Protein AF-A0A519M650-F1 (afdb_monomer_lite)

pLDDT: mean 92.5, std 9.03, range [57.81, 98.81]

Sequence (78 aa):
MTTLLKAPELLLPAGSLDKMRAAYDFGADAVYAGQPRYSLRARNNEFKLEQIRQGISEAHARGKKFFVTSNLIAHNDK

Foldseek 3Di:
DDPDDDDDAAEEEDQALVSLVVCVVVPHQEYEFEAAPQDPCNVRHPDDPVRLVVSQVVQVVSNGYYHYDRDDDDDPVD

Secondary structure (DSSP, 8-state):
----PPPPP-EEE-SSHHHHHHHHHTT-SEEEEEPTTT-TTGGG----HHHHHHHHHHHHHTT-EEEEE--S---TT-

Structure (mmCIF, N/CA/C/O backbone):
data_AF-A0A519M650-F1
#
_entry.id   AF-A0A519M650-F1
#
loop_
_atom_site.group_PDB
_atom_site.id
_atom_site.type_symbol
_atom_site.label_atom_id
_atom_site.label_alt_id
_atom_site.label_comp_id
_atom_site.label_asym_id
_atom_site.label_entity_id
_atom_site.label_seq_id
_atom_site.pdbx_PDB_ins_code
_atom_site.Cartn_x
_atom_site.Cartn_y
_atom_site.Cartn_z
_atom_site.occupancy
_atom_site.B_iso_or_equiv
_atom_site.auth_seq_id
_atom_site.auth_comp_id
_atom_site.auth_asym_id
_atom_site.auth_atom_id
_atom_site.pdbx_PDB_model_num
ATOM 1 N N . MET A 1 1 ? -10.661 20.237 30.068 1.00 57.81 1 MET A N 1
ATOM 2 C CA . MET A 1 1 ? -10.976 19.668 28.741 1.00 57.81 1 MET A CA 1
ATOM 3 C C . MET A 1 1 ? -9.769 18.871 28.295 1.00 57.81 1 MET A C 1
ATOM 5 O O . MET A 1 1 ? -8.714 19.458 28.107 1.00 57.81 1 MET A O 1
ATOM 9 N N . THR A 1 2 ? -9.884 17.550 28.220 1.00 67.50 2 THR A N 1
ATOM 10 C CA . THR A 1 2 ? -8.801 16.691 27.734 1.00 67.50 2 THR A CA 1
ATOM 11 C C . THR A 1 2 ? -8.898 16.665 26.216 1.00 67.50 2 THR A C 1
ATOM 13 O O . THR A 1 2 ? -9.899 16.200 25.675 1.00 67.50 2 THR A O 1
ATOM 16 N N . THR A 1 3 ? -7.913 17.219 25.517 1.00 73.94 3 THR A N 1
ATOM 17 C CA . THR A 1 3 ? -7.850 17.134 24.057 1.00 73.94 3 THR A CA 1
ATOM 18 C C . THR A 1 3 ? -7.681 15.663 23.685 1.00 73.94 3 THR A C 1
ATOM 20 O O . THR A 1 3 ? -6.659 15.061 24.009 1.00 73.94 3 THR A O 1
ATOM 23 N N . LEU A 1 4 ? -8.688 15.060 23.050 1.00 77.94 4 LEU A N 1
ATOM 24 C CA . LEU A 1 4 ? -8.550 13.723 22.475 1.00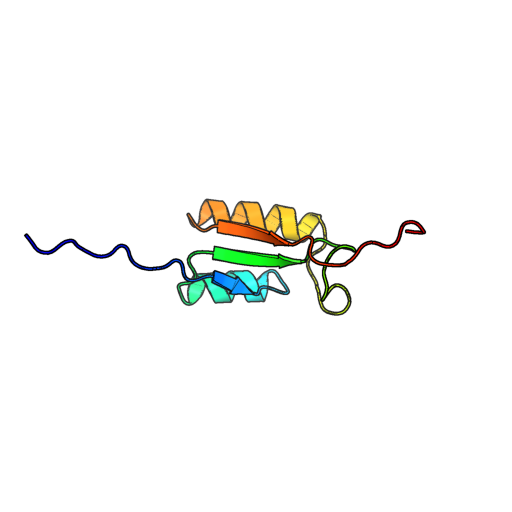 77.94 4 LEU A CA 1
ATOM 25 C C . LEU A 1 4 ? -7.503 13.802 21.362 1.00 77.94 4 LEU A C 1
ATOM 27 O O . LEU A 1 4 ? -7.722 14.444 20.334 1.00 77.94 4 LEU A O 1
ATOM 31 N N . LEU A 1 5 ? -6.343 13.189 21.593 1.00 81.62 5 LEU A N 1
ATOM 32 C CA . LEU A 1 5 ? -5.312 13.056 20.572 1.00 81.62 5 LEU A CA 1
ATOM 33 C C . LEU A 1 5 ? -5.875 12.220 19.423 1.00 81.62 5 LEU A C 1
ATOM 35 O O . LEU A 1 5 ? -6.420 11.135 19.634 1.00 81.62 5 LEU A O 1
ATOM 39 N N . LYS A 1 6 ? -5.749 12.734 18.199 1.00 86.94 6 LYS A N 1
ATOM 40 C CA . LYS A 1 6 ? -6.118 11.983 17.002 1.00 86.94 6 LYS A CA 1
ATOM 41 C C . LYS A 1 6 ? -5.203 10.764 16.898 1.00 86.94 6 LYS A C 1
ATOM 43 O O . LYS A 1 6 ? -3.983 10.918 16.934 1.00 86.94 6 LYS A O 1
ATOM 48 N N . ALA A 1 7 ? -5.793 9.578 16.768 1.00 90.44 7 ALA A N 1
ATOM 49 C CA . ALA A 1 7 ? -5.026 8.359 16.556 1.00 90.44 7 ALA A CA 1
ATOM 50 C C . ALA A 1 7 ? -4.152 8.491 15.288 1.00 90.44 7 ALA A C 1
ATOM 52 O O . ALA A 1 7 ? -4.601 9.091 14.301 1.00 90.44 7 ALA A O 1
ATOM 53 N N . PRO A 1 8 ? -2.910 7.977 15.31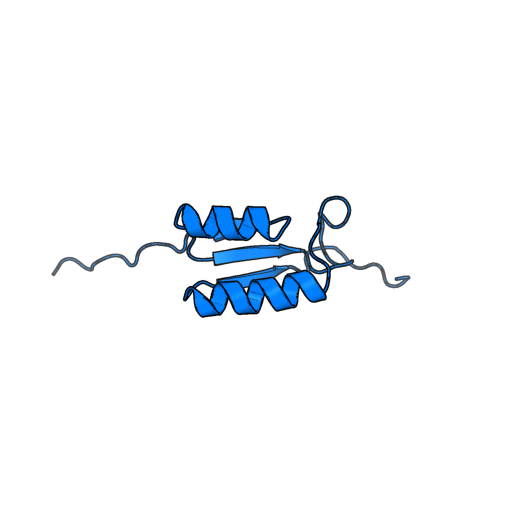1 1.00 94.62 8 PRO A N 1
ATOM 54 C CA . PRO A 1 8 ? -2.058 7.955 14.129 1.00 94.62 8 PRO A CA 1
ATOM 55 C C . PRO A 1 8 ? -2.648 7.042 13.046 1.00 94.62 8 PRO A C 1
ATOM 57 O O . PRO A 1 8 ? -3.399 6.120 13.348 1.00 94.62 8 PRO A O 1
ATOM 60 N N . GLU A 1 9 ? -2.279 7.289 11.788 1.00 97.31 9 GLU A N 1
ATOM 61 C CA . GLU A 1 9 ? -2.621 6.405 10.668 1.00 97.31 9 GLU A CA 1
ATOM 62 C C . GLU A 1 9 ? -1.718 5.164 10.685 1.00 97.31 9 GLU A C 1
ATOM 64 O O . GLU A 1 9 ? -0.489 5.289 10.664 1.00 97.31 9 GLU A O 1
ATOM 69 N N . LEU A 1 10 ? -2.310 3.966 10.686 1.00 97.88 10 LEU A N 1
ATOM 70 C CA . LEU A 1 10 ? -1.561 2.722 10.529 1.00 97.88 10 LEU A CA 1
ATOM 71 C C . LEU A 1 10 ? -1.312 2.437 9.041 1.00 97.88 10 LEU A C 1
ATOM 73 O O . LEU A 1 10 ? -2.191 1.948 8.328 1.00 97.88 10 LEU A O 1
ATOM 77 N N . LEU A 1 11 ? -0.095 2.732 8.586 1.00 98.38 11 LEU A N 1
ATOM 78 C CA . LEU A 1 11 ? 0.366 2.506 7.216 1.00 98.38 11 LEU A CA 1
ATOM 79 C C . LEU A 1 11 ? 1.237 1.244 7.125 1.00 98.38 11 LEU A C 1
ATOM 81 O O . LEU A 1 11 ? 2.285 1.172 7.768 1.00 98.38 11 LEU A O 1
ATOM 85 N N . LEU A 1 12 ? 0.861 0.284 6.272 1.00 97.94 12 LEU A N 1
ATOM 86 C CA . LEU A 1 12 ? 1.635 -0.947 6.045 1.00 97.94 12 LEU A CA 1
ATOM 87 C C . LEU A 1 12 ? 2.139 -1.090 4.591 1.00 97.94 12 LEU A C 1
ATOM 89 O O . LEU A 1 12 ? 1.478 -0.647 3.652 1.00 97.94 12 LEU A O 1
ATOM 93 N N . PRO A 1 13 ? 3.302 -1.728 4.357 1.00 95.88 13 PRO A N 1
ATOM 94 C CA . PRO A 1 13 ? 3.744 -2.076 3.008 1.00 95.88 13 PRO A CA 1
ATOM 95 C C . PRO A 1 13 ? 2.889 -3.193 2.403 1.00 95.88 13 PRO A C 1
ATOM 97 O O . PRO A 1 13 ? 2.617 -4.197 3.061 1.00 95.88 13 PRO A O 1
ATOM 100 N N . ALA A 1 14 ? 2.593 -3.099 1.108 1.00 96.50 14 ALA A N 1
ATOM 101 C CA . ALA A 1 14 ? 2.017 -4.191 0.332 1.00 96.50 14 ALA A CA 1
ATOM 102 C C . ALA A 1 14 ? 2.859 -4.474 -0.921 1.00 96.50 14 ALA A C 1
ATOM 104 O O . ALA A 1 14 ? 3.165 -3.579 -1.706 1.00 96.50 14 ALA A O 1
ATOM 105 N N . GLY A 1 15 ? 3.230 -5.745 -1.108 1.00 95.06 15 GLY A N 1
ATOM 106 C CA . GLY A 1 15 ? 3.929 -6.226 -2.310 1.00 95.06 15 GLY A CA 1
ATOM 107 C C . GLY A 1 15 ? 3.039 -6.992 -3.293 1.00 95.06 15 GLY A C 1
ATOM 108 O O . GLY A 1 15 ? 3.502 -7.327 -4.376 1.00 95.06 15 GLY A O 1
ATOM 109 N N . SER A 1 16 ? 1.794 -7.284 -2.904 1.00 96.56 16 SER A N 1
ATOM 110 C CA . SER A 1 16 ? 0.769 -7.969 -3.698 1.00 96.56 16 SER A CA 1
ATOM 111 C C . SER A 1 16 ? -0.632 -7.601 -3.190 1.00 96.56 16 SER A C 1
ATOM 113 O O . SER A 1 16 ? -0.764 -7.036 -2.097 1.00 96.56 16 SER A O 1
ATOM 115 N N . LEU A 1 17 ? -1.679 -7.936 -3.952 1.00 98.19 17 LEU A N 1
ATOM 116 C CA . LEU A 1 17 ? -3.073 -7.729 -3.532 1.00 98.19 17 LEU A CA 1
ATOM 117 C C . LEU A 1 17 ? -3.424 -8.529 -2.272 1.00 98.19 17 LEU A C 1
ATOM 119 O O . LEU A 1 17 ? -4.097 -8.004 -1.392 1.00 98.19 17 LEU A O 1
ATOM 123 N N . ASP A 1 18 ? -2.921 -9.755 -2.130 1.00 98.19 18 ASP A N 1
ATOM 124 C CA . ASP A 1 18 ? -3.204 -10.575 -0.946 1.00 98.19 18 ASP A CA 1
ATOM 125 C C . ASP A 1 18 ? -2.573 -9.983 0.317 1.00 98.19 18 ASP A C 1
ATOM 127 O O . ASP A 1 18 ? -3.216 -9.909 1.363 1.00 98.19 18 ASP A O 1
ATOM 131 N N . LYS A 1 19 ? -1.347 -9.452 0.207 1.00 97.81 19 LYS A N 1
ATOM 132 C CA . LYS A 1 19 ? -0.699 -8.726 1.311 1.00 97.81 19 LYS A CA 1
ATOM 133 C C . LYS A 1 19 ? -1.437 -7.431 1.654 1.00 97.81 19 LYS A C 1
ATOM 135 O O . LYS A 1 19 ? -1.541 -7.095 2.828 1.00 97.81 19 LYS A O 1
ATOM 140 N N . MET A 1 20 ? -1.962 -6.719 0.653 1.00 98.56 20 MET A N 1
ATOM 141 C CA . MET A 1 20 ? -2.805 -5.537 0.865 1.00 98.56 20 MET A CA 1
ATOM 142 C C . MET A 1 20 ? -4.094 -5.894 1.617 1.00 98.56 20 MET A C 1
ATOM 144 O O . MET A 1 20 ? -4.427 -5.239 2.601 1.00 98.56 20 MET A O 1
ATOM 148 N N . ARG A 1 21 ? -4.812 -6.930 1.170 1.00 98.69 21 ARG A N 1
ATOM 149 C CA . ARG A 1 21 ? -6.056 -7.386 1.807 1.00 98.69 21 ARG A CA 1
ATOM 150 C C . ARG A 1 21 ? -5.804 -7.787 3.253 1.00 98.69 21 ARG A C 1
ATOM 152 O O . ARG A 1 21 ? -6.473 -7.251 4.128 1.00 98.69 21 ARG A O 1
ATOM 159 N N . ALA A 1 22 ? -4.763 -8.585 3.496 1.00 98.62 22 ALA A N 1
ATOM 160 C CA . ALA A 1 22 ? -4.340 -8.946 4.843 1.00 98.62 22 ALA A CA 1
ATOM 161 C C . ALA A 1 22 ? -4.035 -7.704 5.696 1.00 98.62 22 ALA A C 1
ATOM 163 O O . ALA A 1 22 ? -4.553 -7.583 6.799 1.00 98.62 22 ALA A O 1
ATOM 164 N N . ALA A 1 23 ? -3.260 -6.739 5.189 1.00 98.69 23 ALA A N 1
ATOM 165 C CA . ALA A 1 23 ? -2.965 -5.508 5.925 1.00 98.69 23 ALA A CA 1
ATOM 166 C C . ALA A 1 23 ? -4.244 -4.787 6.386 1.00 98.69 23 ALA A C 1
ATOM 168 O O . ALA A 1 23 ? -4.348 -4.387 7.545 1.00 98.69 23 ALA A O 1
ATOM 169 N N . TYR A 1 24 ? -5.237 -4.665 5.506 1.00 98.69 24 TYR A N 1
ATOM 170 C CA . TYR A 1 24 ? -6.518 -4.060 5.857 1.00 98.69 24 TYR A CA 1
ATOM 171 C C . TYR A 1 24 ? -7.363 -4.922 6.806 1.00 98.69 24 TYR A C 1
ATOM 173 O O . TYR A 1 24 ? -8.027 -4.366 7.680 1.00 98.69 24 TYR A O 1
ATOM 181 N N . ASP A 1 25 ? -7.340 -6.250 6.665 1.00 98.56 25 ASP A N 1
ATOM 182 C CA . ASP A 1 25 ? -8.049 -7.183 7.554 1.00 98.56 25 ASP A CA 1
ATOM 183 C C . ASP A 1 25 ? -7.504 -7.119 8.989 1.00 98.56 25 ASP A C 1
ATOM 185 O O . ASP A 1 25 ? -8.267 -7.215 9.947 1.00 98.56 25 ASP A O 1
ATOM 189 N N . PHE A 1 26 ? -6.203 -6.857 9.138 1.00 97.88 26 PHE A N 1
ATOM 190 C CA . PHE A 1 26 ? -5.528 -6.661 10.425 1.00 97.88 26 PHE A CA 1
ATOM 191 C C . PHE A 1 26 ? -5.486 -5.195 10.892 1.00 97.88 26 PHE A C 1
ATOM 193 O O . PHE A 1 26 ? -4.750 -4.856 11.817 1.00 97.88 26 PHE A O 1
ATOM 200 N N . GLY A 1 27 ? -6.303 -4.324 10.293 1.00 97.44 27 GLY A N 1
ATOM 201 C CA . GLY A 1 27 ? -6.587 -2.997 10.837 1.00 97.44 27 GLY A CA 1
ATOM 202 C C . GLY A 1 27 ? -5.760 -1.848 10.269 1.00 97.44 27 GLY A C 1
ATOM 203 O O . GLY A 1 27 ? -5.897 -0.734 10.767 1.00 97.44 27 GLY A O 1
ATOM 204 N N . ALA A 1 28 ? -4.954 -2.052 9.221 1.00 98.62 28 ALA A N 1
ATOM 205 C CA . ALA A 1 28 ? -4.288 -0.933 8.556 1.00 98.62 28 ALA A CA 1
ATOM 206 C C . ALA A 1 28 ? -5.309 0.091 8.040 1.00 98.62 28 ALA A C 1
ATOM 208 O O . ALA A 1 28 ? -6.361 -0.264 7.499 1.00 98.62 28 ALA A O 1
ATOM 209 N N . ASP A 1 29 ? -4.994 1.372 8.187 1.00 98.69 29 ASP A N 1
ATOM 210 C CA . ASP A 1 29 ? -5.764 2.486 7.625 1.00 98.69 29 ASP A CA 1
ATOM 211 C C . ASP A 1 29 ? -5.384 2.746 6.170 1.00 98.69 29 ASP A C 1
ATOM 213 O O . ASP A 1 29 ? -6.205 3.168 5.347 1.00 98.69 29 ASP A O 1
ATOM 217 N N . ALA A 1 30 ? -4.129 2.450 5.848 1.00 98.75 30 ALA A N 1
ATOM 218 C CA . ALA A 1 30 ? -3.557 2.643 4.541 1.00 98.75 30 ALA A CA 1
ATOM 219 C C . ALA A 1 30 ? -2.534 1.554 4.215 1.00 98.75 30 ALA A C 1
ATOM 221 O O . ALA A 1 30 ? -1.885 0.994 5.102 1.00 98.75 30 ALA A O 1
ATOM 222 N N . VAL A 1 31 ? -2.330 1.311 2.923 1.00 98.56 31 VAL A N 1
ATOM 223 C CA . VAL A 1 31 ? -1.124 0.627 2.449 1.00 98.56 31 VAL A CA 1
ATOM 224 C C . VAL A 1 31 ? -0.328 1.512 1.511 1.00 98.56 31 VAL A C 1
ATOM 226 O O . VAL A 1 31 ? -0.877 2.433 0.906 1.00 98.56 31 VAL A O 1
ATOM 229 N N . TYR A 1 32 ? 0.952 1.190 1.338 1.00 97.69 32 TYR A N 1
ATOM 230 C CA . TYR A 1 32 ? 1.724 1.671 0.201 1.00 97.69 32 TYR A CA 1
ATOM 231 C C . TYR A 1 32 ? 2.236 0.518 -0.662 1.00 97.69 32 TYR A C 1
ATOM 233 O O . TYR A 1 32 ? 2.703 -0.503 -0.151 1.00 97.69 32 TYR A O 1
ATOM 241 N N . ALA A 1 33 ? 2.186 0.710 -1.977 1.00 97.00 33 ALA A N 1
ATOM 242 C CA . ALA A 1 33 ? 2.727 -0.209 -2.969 1.00 97.00 33 ALA A CA 1
ATOM 243 C C . ALA A 1 33 ? 3.709 0.515 -3.895 1.00 97.00 33 ALA A C 1
ATOM 245 O O . ALA A 1 33 ? 3.598 1.716 -4.159 1.00 97.00 33 ALA A O 1
ATOM 246 N N . GLY A 1 34 ? 4.705 -0.214 -4.388 1.00 95.50 34 GLY A N 1
ATOM 247 C CA . GLY A 1 34 ? 5.647 0.314 -5.369 1.00 95.50 34 GLY A CA 1
ATOM 248 C C . GLY A 1 34 ? 4.984 0.529 -6.725 1.00 95.50 34 GLY A C 1
ATOM 249 O O . GLY A 1 34 ? 4.336 -0.383 -7.235 1.00 95.50 34 GLY A O 1
ATOM 250 N N . GLN A 1 35 ? 5.196 1.688 -7.347 1.00 93.88 35 GLN A N 1
ATOM 251 C CA . GLN A 1 35 ? 4.883 1.859 -8.761 1.00 93.88 35 GLN A CA 1
ATOM 252 C C . GLN A 1 35 ? 5.760 0.897 -9.588 1.00 93.88 35 GLN A C 1
ATOM 254 O O . GLN A 1 35 ? 6.963 0.775 -9.307 1.00 93.88 35 GLN A O 1
ATOM 259 N N . PRO A 1 36 ? 5.206 0.226 -10.617 1.00 90.56 36 PRO A N 1
ATOM 260 C CA . PRO A 1 36 ? 5.992 -0.558 -11.558 1.00 90.56 36 PRO A CA 1
ATOM 261 C C . PRO A 1 36 ? 7.148 0.276 -12.087 1.00 90.56 36 PRO A C 1
ATOM 263 O O . PRO A 1 36 ? 6.975 1.468 -12.339 1.00 90.56 36 PRO A O 1
ATOM 266 N N . ARG A 1 37 ? 8.319 -0.347 -12.254 1.00 87.94 37 ARG A N 1
ATOM 267 C CA . ARG A 1 37 ? 9.563 0.286 -12.718 1.00 87.94 37 ARG A CA 1
ATOM 268 C C . ARG A 1 37 ? 10.165 1.342 -11.785 1.00 87.94 37 ARG A C 1
ATOM 270 O O . ARG A 1 37 ? 11.383 1.395 -11.759 1.00 87.94 37 ARG A O 1
ATOM 277 N N . TYR A 1 38 ? 9.381 2.102 -11.014 1.00 90.69 38 TYR A N 1
ATOM 278 C CA . TYR A 1 38 ? 9.833 3.247 -10.201 1.00 90.69 38 TYR A CA 1
ATOM 279 C C . TYR A 1 38 ? 9.939 2.969 -8.691 1.00 90.69 38 TYR A C 1
ATOM 281 O O . TYR A 1 38 ? 10.127 3.884 -7.889 1.00 90.69 38 TYR A O 1
ATOM 289 N N . SER A 1 39 ? 9.845 1.701 -8.290 1.00 91.38 39 SER A N 1
ATOM 290 C CA . SER A 1 39 ? 10.010 1.273 -6.901 1.00 91.38 39 SER A CA 1
ATOM 291 C C . SER A 1 39 ? 11.431 0.792 -6.596 1.00 91.38 39 SER A C 1
ATOM 293 O O . SER A 1 39 ? 11.996 -0.000 -7.351 1.00 91.38 39 SER A O 1
ATOM 295 N N . LEU A 1 40 ? 11.954 1.129 -5.412 1.00 91.44 40 LEU A N 1
ATOM 296 C CA . LEU A 1 40 ? 13.167 0.505 -4.853 1.00 91.44 40 LEU A CA 1
ATOM 297 C C . LEU A 1 40 ? 13.038 -1.019 -4.675 1.00 91.44 40 LEU A C 1
ATOM 299 O O . LEU A 1 40 ? 14.044 -1.721 -4.609 1.00 91.44 40 LEU A O 1
ATOM 303 N N . ARG A 1 41 ? 11.809 -1.552 -4.615 1.00 87.94 41 ARG A N 1
ATOM 304 C CA . ARG A 1 41 ? 11.520 -2.992 -4.499 1.00 87.94 41 ARG A CA 1
ATOM 305 C C . ARG A 1 41 ? 10.960 -3.599 -5.787 1.00 87.94 41 ARG A C 1
ATOM 307 O O . ARG A 1 41 ? 10.344 -4.657 -5.733 1.00 87.94 41 ARG A O 1
ATOM 314 N N . ALA A 1 42 ? 11.193 -2.979 -6.948 1.00 84.00 42 ALA A N 1
ATOM 315 C CA . ALA A 1 42 ? 10.600 -3.405 -8.220 1.00 84.00 42 ALA A CA 1
ATOM 316 C C . ALA A 1 42 ? 10.838 -4.886 -8.585 1.00 84.00 42 ALA A C 1
ATOM 318 O O . ALA A 1 42 ? 10.004 -5.473 -9.262 1.00 84.00 42 ALA A O 1
ATOM 319 N N . ARG A 1 43 ? 11.935 -5.507 -8.123 1.00 84.50 43 ARG A N 1
ATOM 320 C CA . ARG A 1 43 ? 12.226 -6.935 -8.372 1.00 84.50 43 ARG A CA 1
ATOM 321 C C . ARG A 1 43 ? 11.275 -7.897 -7.650 1.00 84.50 43 ARG A C 1
ATOM 323 O O . ARG A 1 43 ? 11.028 -8.980 -8.158 1.00 84.50 43 ARG A O 1
ATOM 330 N N . ASN A 1 44 ? 10.743 -7.491 -6.497 1.00 83.00 44 ASN A N 1
ATOM 331 C CA . ASN A 1 44 ? 9.911 -8.320 -5.617 1.00 83.00 44 ASN A CA 1
ATOM 332 C C . ASN A 1 44 ? 8.520 -7.693 -5.431 1.00 83.00 44 ASN A C 1
ATOM 334 O O . ASN A 1 44 ? 7.955 -7.729 -4.336 1.00 83.00 44 ASN A O 1
ATOM 338 N N . ASN A 1 45 ? 8.012 -7.044 -6.479 1.00 84.06 45 ASN A N 1
ATOM 339 C CA . ASN A 1 45 ? 6.738 -6.346 -6.465 1.00 84.06 45 ASN A CA 1
ATOM 340 C C . ASN A 1 45 ? 5.793 -6.971 -7.494 1.00 84.06 45 ASN A C 1
ATOM 342 O O . ASN A 1 45 ? 6.053 -6.914 -8.694 1.00 84.06 45 ASN A O 1
ATOM 346 N N . GLU A 1 46 ? 4.694 -7.550 -7.023 1.00 91.19 46 GLU A N 1
ATOM 347 C CA . GLU A 1 46 ? 3.676 -8.173 -7.874 1.00 91.19 46 GLU A CA 1
ATOM 348 C C . GLU A 1 46 ? 2.665 -7.144 -8.403 1.00 91.19 46 GLU A C 1
ATOM 350 O O . GLU A 1 46 ? 1.858 -7.452 -9.283 1.00 91.19 46 GLU A O 1
ATOM 355 N N . PHE A 1 47 ? 2.713 -5.902 -7.909 1.00 94.38 47 PHE A N 1
ATOM 356 C CA . PHE A 1 47 ? 1.870 -4.823 -8.404 1.00 94.38 47 PHE A CA 1
ATOM 357 C C . PHE A 1 47 ? 2.318 -4.355 -9.792 1.00 94.38 47 PHE A C 1
ATOM 359 O O . PHE A 1 47 ? 3.276 -3.591 -9.922 1.00 94.38 47 PHE A O 1
ATOM 366 N N . LYS A 1 48 ? 1.581 -4.769 -10.832 1.00 94.75 48 LYS A N 1
ATOM 367 C CA . LYS A 1 48 ? 1.540 -4.090 -12.139 1.00 94.75 48 LYS A CA 1
ATOM 368 C C . LY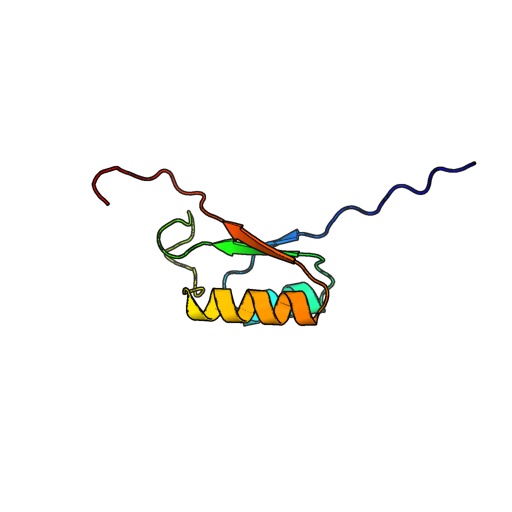S A 1 48 ? 0.405 -3.058 -12.138 1.00 94.75 48 LYS A C 1
ATOM 370 O O . LYS A 1 48 ? -0.339 -2.944 -11.165 1.00 94.75 48 LYS A O 1
ATOM 375 N N . LEU A 1 49 ? 0.268 -2.296 -13.226 1.00 95.19 49 LEU A N 1
ATOM 376 C CA . LEU A 1 49 ? -0.755 -1.244 -13.333 1.00 95.19 49 LEU A CA 1
ATOM 377 C C . LEU A 1 49 ? -2.173 -1.764 -13.059 1.00 95.19 49 LEU A C 1
ATOM 379 O O . LEU A 1 49 ? -2.907 -1.130 -12.306 1.00 95.19 49 LEU A O 1
ATOM 383 N N . GLU A 1 50 ? -2.528 -2.941 -13.581 1.00 96.94 50 GLU A N 1
ATOM 384 C CA . GLU A 1 50 ? -3.845 -3.540 -13.329 1.00 96.94 50 GLU A CA 1
ATOM 385 C C . GLU A 1 50 ? -4.068 -3.887 -11.855 1.00 96.94 50 GLU A C 1
ATOM 387 O O . GLU A 1 50 ? -5.119 -3.560 -11.304 1.00 96.94 50 GLU A O 1
ATOM 392 N N . GLN A 1 51 ? -3.074 -4.475 -11.177 1.00 97.75 51 GLN A N 1
ATOM 393 C CA . GLN A 1 51 ? -3.175 -4.752 -9.742 1.00 97.75 51 GLN A CA 1
ATOM 394 C C . GLN A 1 51 ? -3.244 -3.464 -8.917 1.00 97.75 51 GLN A C 1
ATOM 396 O O . GLN A 1 51 ? -3.939 -3.438 -7.909 1.00 97.75 51 GLN A O 1
ATOM 401 N N . ILE A 1 52 ? -2.553 -2.391 -9.321 1.00 97.62 52 ILE A N 1
ATOM 402 C CA . ILE A 1 52 ? -2.661 -1.090 -8.642 1.00 97.62 52 ILE A CA 1
ATOM 403 C C . ILE A 1 52 ? -4.067 -0.529 -8.800 1.00 97.62 52 ILE A C 1
ATOM 405 O O . ILE A 1 52 ? -4.677 -0.139 -7.809 1.00 97.62 52 ILE A O 1
ATOM 409 N N . ARG A 1 53 ? -4.604 -0.520 -10.024 1.00 98.38 53 ARG A N 1
ATOM 410 C CA . ARG A 1 53 ? -5.968 -0.056 -10.294 1.00 98.38 53 ARG A CA 1
ATOM 411 C C . ARG A 1 53 ? -6.978 -0.830 -9.448 1.00 98.38 53 ARG A C 1
ATOM 413 O O . ARG A 1 53 ? -7.815 -0.219 -8.790 1.00 98.38 53 ARG A O 1
ATOM 420 N N . GLN A 1 54 ? -6.861 -2.157 -9.426 1.00 98.69 54 GLN A N 1
ATOM 421 C CA . GLN A 1 54 ? -7.693 -3.020 -8.592 1.00 98.69 54 GLN A CA 1
ATOM 422 C C . GLN A 1 54 ? -7.521 -2.712 -7.098 1.00 98.69 54 GLN A C 1
ATOM 424 O O . GLN A 1 54 ? -8.514 -2.544 -6.396 1.00 98.69 54 GLN A O 1
ATOM 429 N N . GLY A 1 55 ? -6.282 -2.586 -6.621 1.00 98.50 55 GLY A N 1
ATOM 430 C CA . GLY A 1 55 ? -5.975 -2.295 -5.223 1.00 98.50 55 GLY A CA 1
ATOM 431 C C . GLY A 1 55 ? -6.542 -0.958 -4.750 1.00 98.50 55 GLY A C 1
ATOM 432 O O . GLY A 1 55 ? -7.107 -0.888 -3.665 1.00 98.50 55 GLY A O 1
ATOM 433 N N . ILE A 1 56 ? -6.480 0.082 -5.588 1.00 98.69 56 ILE A N 1
ATOM 434 C CA . ILE A 1 56 ? -7.095 1.389 -5.311 1.00 98.69 56 ILE A CA 1
ATOM 435 C C . ILE A 1 56 ? -8.617 1.255 -5.186 1.00 98.69 56 ILE A C 1
ATOM 437 O O . ILE A 1 56 ? -9.198 1.758 -4.224 1.00 98.69 56 ILE A O 1
ATOM 441 N N . SER A 1 57 ? -9.269 0.560 -6.125 1.00 98.81 57 SER A N 1
ATOM 442 C CA . SER A 1 57 ? -10.716 0.328 -6.060 1.00 98.81 57 SER A CA 1
ATOM 443 C C . SER A 1 57 ? -11.120 -0.445 -4.799 1.00 98.81 57 SER A C 1
ATOM 445 O O . SER A 1 57 ? -12.061 -0.038 -4.120 1.00 98.81 57 SER A O 1
ATOM 447 N N . GLU A 1 58 ? -10.398 -1.514 -4.449 1.00 98.69 58 GLU A N 1
ATOM 448 C CA . GLU A 1 58 ? -10.651 -2.308 -3.237 1.00 98.69 58 GLU A CA 1
ATOM 449 C C . GLU A 1 58 ? -10.416 -1.496 -1.953 1.00 98.69 58 GLU A C 1
ATOM 451 O O . GLU A 1 58 ? -11.226 -1.558 -1.030 1.00 98.69 58 GLU A O 1
ATOM 456 N N . ALA A 1 59 ? -9.349 -0.696 -1.896 1.00 98.75 59 ALA A N 1
ATOM 457 C CA . ALA A 1 59 ? -9.055 0.177 -0.763 1.00 98.75 59 ALA A CA 1
ATOM 458 C C . ALA A 1 59 ? -10.185 1.182 -0.519 1.00 98.75 59 ALA A C 1
ATOM 460 O O . ALA A 1 59 ? -10.714 1.269 0.591 1.00 98.75 59 ALA A O 1
ATOM 461 N N . HIS A 1 60 ? -10.608 1.893 -1.568 1.00 98.75 60 HIS A N 1
ATOM 462 C CA . HIS A 1 60 ? -11.676 2.884 -1.469 1.00 98.75 60 HIS A CA 1
ATOM 463 C C . HIS A 1 60 ? -13.020 2.252 -1.102 1.00 98.75 60 HIS A C 1
ATOM 465 O O . HIS A 1 60 ? -13.732 2.803 -0.265 1.00 98.75 60 HIS A O 1
ATOM 471 N N . ALA A 1 61 ? -13.341 1.071 -1.644 1.00 98.75 61 ALA A N 1
ATOM 472 C CA . ALA A 1 61 ? -14.543 0.327 -1.263 1.00 98.75 61 ALA A CA 1
ATOM 473 C C . ALA A 1 61 ? -14.566 -0.039 0.235 1.00 98.75 61 ALA A C 1
ATOM 475 O O . ALA A 1 61 ? -15.636 -0.164 0.825 1.00 98.75 61 ALA A O 1
ATOM 476 N N . ARG A 1 62 ? -13.392 -0.168 0.865 1.00 98.31 62 ARG A N 1
ATOM 477 C CA . ARG A 1 62 ? -13.228 -0.428 2.304 1.00 98.31 62 ARG A CA 1
ATOM 478 C C . ARG A 1 62 ? -13.077 0.842 3.152 1.00 98.31 62 ARG A C 1
ATOM 480 O O . ARG A 1 62 ? -12.865 0.730 4.357 1.00 98.31 62 ARG A O 1
ATOM 487 N N . GLY A 1 63 ? -13.130 2.036 2.556 1.00 98.38 63 GLY A N 1
ATOM 488 C CA . GLY A 1 63 ? -12.850 3.297 3.254 1.00 98.38 63 GLY A CA 1
ATOM 489 C C . GLY A 1 63 ? -11.386 3.442 3.700 1.00 98.38 63 GLY A C 1
ATOM 490 O O . GLY A 1 63 ? -11.099 4.160 4.657 1.00 98.38 63 GLY 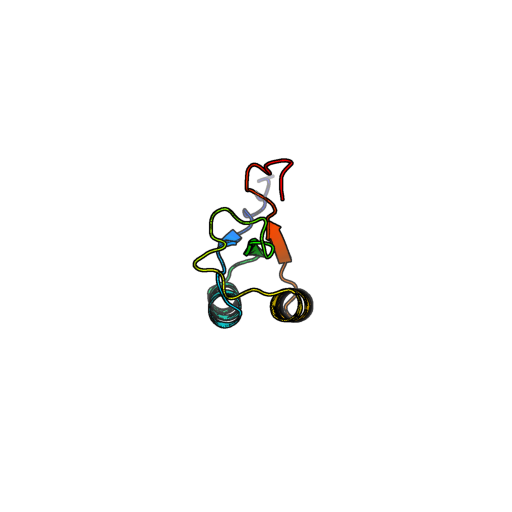A O 1
ATOM 491 N N . LYS A 1 64 ? -10.464 2.737 3.037 1.00 98.62 64 LYS A N 1
ATOM 492 C CA . LYS A 1 64 ? -9.021 2.719 3.313 1.00 98.62 64 LYS A CA 1
ATOM 493 C C . LYS A 1 64 ? -8.249 3.441 2.207 1.00 98.62 64 LYS A C 1
ATOM 495 O O . LYS A 1 64 ? -8.778 3.691 1.124 1.00 98.62 64 LYS A O 1
ATOM 500 N N . LYS A 1 65 ? -6.983 3.779 2.466 1.00 98.69 65 LYS A N 1
ATOM 501 C CA . LYS A 1 65 ? -6.124 4.481 1.495 1.00 98.69 65 LYS A CA 1
ATOM 502 C C . LYS A 1 65 ? -5.123 3.544 0.827 1.00 98.69 65 LYS A C 1
ATOM 504 O O . LYS A 1 65 ? -4.604 2.619 1.454 1.00 98.69 65 LYS A O 1
ATOM 509 N N . PHE A 1 66 ? -4.808 3.832 -0.431 1.00 98.69 66 PHE A N 1
ATOM 510 C CA . PHE A 1 66 ? -3.760 3.158 -1.191 1.00 98.69 66 PHE A CA 1
ATOM 511 C C . PHE A 1 66 ? -2.767 4.198 -1.713 1.00 98.69 66 PHE A C 1
ATOM 513 O O . PHE A 1 66 ? -3.104 5.012 -2.572 1.00 98.69 66 PHE A O 1
ATOM 520 N N . PHE A 1 67 ? -1.538 4.175 -1.207 1.00 98.38 67 PHE A N 1
ATOM 521 C CA . PHE A 1 67 ? -0.468 5.064 -1.644 1.00 98.38 67 PHE A CA 1
ATOM 522 C C . PHE A 1 67 ? 0.418 4.376 -2.683 1.00 98.38 67 PHE A C 1
ATOM 524 O O . PHE A 1 67 ? 0.917 3.270 -2.479 1.00 98.38 67 PHE A O 1
ATOM 531 N N . VAL A 1 68 ? 0.655 5.054 -3.803 1.00 97.12 68 VAL A N 1
ATOM 532 C CA . VAL A 1 68 ? 1.599 4.599 -4.828 1.00 97.12 68 VAL A CA 1
ATOM 533 C C . VAL A 1 68 ? 2.940 5.279 -4.584 1.00 97.12 68 VAL A C 1
ATOM 535 O O . VAL A 1 68 ? 3.007 6.497 -4.447 1.00 97.12 68 VAL A O 1
ATOM 538 N N . THR A 1 69 ? 4.015 4.495 -4.526 1.00 95.25 69 THR A N 1
ATOM 539 C CA . THR A 1 69 ? 5.367 5.006 -4.269 1.00 95.25 69 THR A CA 1
ATOM 540 C C . THR A 1 69 ? 6.227 4.982 -5.527 1.00 95.25 69 THR A C 1
ATOM 542 O O . THR A 1 69 ? 6.457 3.927 -6.122 1.00 95.25 69 THR A O 1
ATOM 545 N N . SER A 1 70 ? 6.747 6.152 -5.887 1.00 93.19 70 SER A N 1
ATOM 546 C CA . SER A 1 70 ? 7.772 6.355 -6.914 1.00 93.19 70 SER A CA 1
ATOM 547 C C . SER A 1 70 ? 9.034 6.811 -6.191 1.00 93.19 70 SER A C 1
ATOM 549 O O . SER A 1 70 ? 9.228 7.998 -5.952 1.00 93.19 70 SER A O 1
ATOM 551 N N . ASN A 1 71 ? 9.825 5.855 -5.709 1.00 92.38 71 ASN A N 1
ATOM 552 C CA . ASN A 1 71 ? 10.848 6.112 -4.693 1.00 92.38 71 ASN A CA 1
ATOM 553 C C . ASN A 1 71 ? 12.262 5.674 -5.088 1.00 92.38 71 ASN A C 1
ATOM 555 O O . ASN A 1 71 ? 13.147 5.665 -4.235 1.00 92.38 71 ASN A O 1
ATOM 559 N N . LEU A 1 72 ? 12.493 5.312 -6.352 1.00 90.62 72 LEU A N 1
ATOM 560 C CA . LEU A 1 72 ? 13.849 5.112 -6.863 1.00 90.62 72 LEU A CA 1
ATOM 561 C C . LEU A 1 72 ? 14.477 6.410 -7.380 1.00 90.62 72 LEU A C 1
ATOM 563 O O . LEU A 1 72 ? 13.777 7.343 -7.766 1.00 90.62 72 LEU A O 1
ATOM 567 N N . ILE A 1 73 ? 15.809 6.426 -7.455 1.00 88.00 73 ILE A N 1
ATOM 568 C CA . ILE A 1 73 ? 16.564 7.463 -8.166 1.00 88.00 73 ILE A CA 1
ATOM 569 C C . ILE A 1 73 ? 16.576 7.106 -9.655 1.00 88.00 73 ILE A C 1
ATOM 571 O O . ILE A 1 73 ? 17.202 6.123 -10.069 1.00 88.00 73 ILE A O 1
ATOM 575 N N . ALA A 1 74 ? 15.829 7.868 -10.454 1.00 79.62 74 ALA A N 1
ATOM 576 C CA . ALA A 1 74 ? 15.725 7.633 -11.888 1.00 79.62 74 ALA A CA 1
ATOM 577 C C . ALA A 1 74 ? 17.042 8.010 -12.577 1.00 79.62 74 ALA A C 1
ATOM 579 O O . ALA A 1 74 ? 17.664 9.011 -12.237 1.00 79.62 74 ALA A O 1
ATOM 580 N N . HIS A 1 75 ? 17.461 7.187 -13.534 1.00 80.25 75 HIS A N 1
ATOM 581 C CA . HIS A 1 75 ? 18.604 7.475 -14.396 1.00 80.25 75 HIS A CA 1
ATOM 582 C C . HIS A 1 75 ? 18.045 7.869 -15.766 1.00 80.25 75 HIS A C 1
ATOM 584 O O . HIS A 1 75 ? 17.119 7.209 -16.238 1.00 80.25 75 HIS A O 1
ATOM 590 N N . ASN A 1 76 ? 18.582 8.926 -16.382 1.00 76.50 76 ASN A N 1
ATOM 591 C CA . ASN A 1 76 ? 18.049 9.512 -17.624 1.00 76.50 76 ASN A CA 1
ATOM 592 C C . ASN A 1 76 ? 18.052 8.548 -18.822 1.00 76.50 76 ASN A C 1
ATOM 594 O O . ASN A 1 76 ? 17.305 8.756 -19.771 1.00 76.50 76 ASN A O 1
ATOM 598 N N . ASP A 1 77 ? 18.831 7.469 -18.754 1.00 73.75 77 ASP A N 1
ATOM 599 C CA . ASP A 1 77 ? 18.947 6.462 -19.815 1.00 73.75 77 ASP A CA 1
ATOM 600 C C . ASP A 1 77 ? 17.801 5.430 -19.812 1.00 73.75 77 ASP A C 1
ATOM 602 O O . ASP A 1 77 ? 17.874 4.405 -20.494 1.00 73.75 77 ASP A O 1
ATOM 606 N N . LYS A 1 78 ? 16.762 5.649 -18.996 1.00 59.47 78 LYS A N 1
ATOM 607 C CA . LYS A 1 78 ? 15.600 4.765 -18.877 1.00 59.47 78 LYS A CA 1
ATOM 608 C C . LYS A 1 78 ? 14.291 5.490 -19.125 1.00 59.47 78 LYS A C 1
ATOM 610 O O . LYS A 1 78 ? 13.707 6.009 -18.147 1.00 59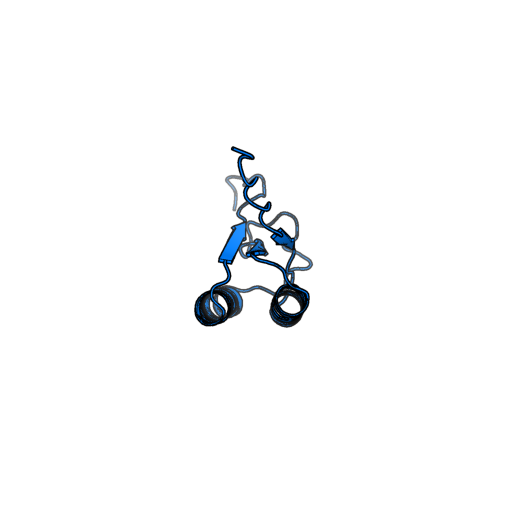.47 78 LYS A O 1
#

Radius of gyration: 14.76 Å; chai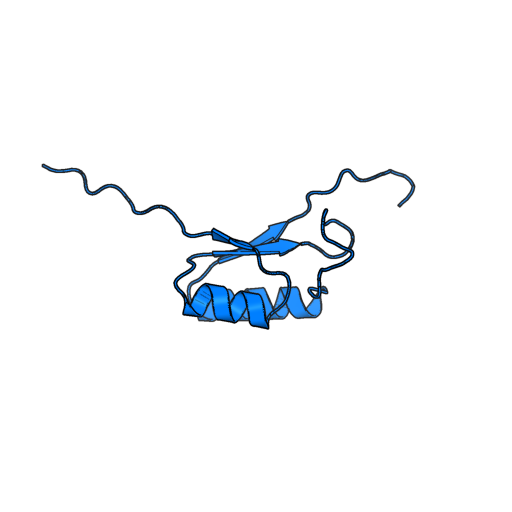ns: 1; bounding box: 34×30×49 Å